Protein AF-H9MCK1-F1 (afdb_monomer_lite)

Organism: Pinu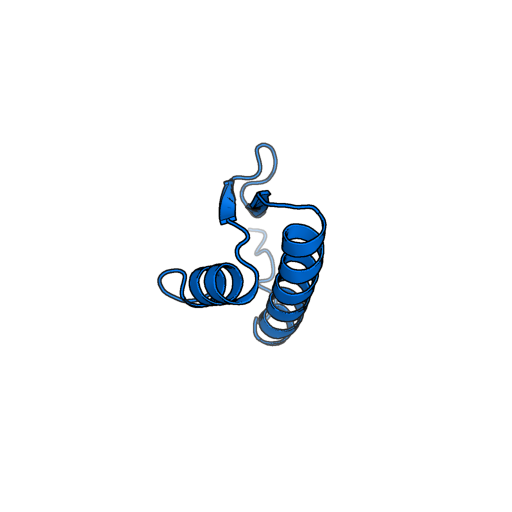s lambertiana (NCBI:txid3343)

Structure (mmCIF, N/CA/C/O backbone):
data_AF-H9MCK1-F1
#
_entry.id   AF-H9MCK1-F1
#
loop_
_atom_site.group_PDB
_atom_site.id
_atom_site.type_symbol
_atom_site.label_atom_id
_atom_site.label_alt_id
_atom_site.label_comp_id
_atom_site.label_asym_id
_atom_site.label_entity_id
_atom_site.label_seq_id
_atom_site.pdbx_PDB_ins_code
_atom_site.Cartn_x
_atom_site.Cartn_y
_atom_site.Cartn_z
_atom_site.occupancy
_atom_site.B_iso_or_equiv
_atom_site.auth_seq_id
_atom_site.auth_comp_id
_atom_site.auth_asym_id
_atom_site.auth_atom_id
_atom_site.pdbx_PDB_model_num
ATOM 1 N N . ILE A 1 1 ? 3.475 -7.991 -3.357 1.00 79.19 1 ILE A N 1
ATOM 2 C CA . ILE A 1 1 ? 2.114 -7.398 -3.507 1.00 79.19 1 ILE A CA 1
ATOM 3 C C . ILE A 1 1 ? 1.055 -8.388 -4.047 1.00 79.19 1 ILE A C 1
ATOM 5 O O . ILE A 1 1 ? -0.140 -8.139 -3.916 1.00 79.19 1 ILE A O 1
ATOM 9 N N . GLY A 1 2 ? 1.454 -9.564 -4.553 1.00 77.88 2 GLY A N 1
ATOM 10 C CA . GLY A 1 2 ? 0.523 -10.633 -4.942 1.00 77.88 2 GLY A CA 1
ATOM 11 C C . GLY A 1 2 ? 0.055 -10.532 -6.397 1.00 77.88 2 GLY A C 1
ATOM 12 O O . GLY A 1 2 ? 0.031 -9.449 -6.984 1.00 77.88 2 GLY A O 1
ATOM 13 N N . LYS A 1 3 ? -0.305 -11.676 -6.993 1.00 84.75 3 LYS A N 1
ATOM 14 C CA . LYS A 1 3 ? -0.790 -11.765 -8.381 1.00 84.75 3 LYS A CA 1
ATOM 15 C C . LYS A 1 3 ? -2.037 -10.889 -8.551 1.00 84.75 3 LYS A C 1
ATOM 17 O O . LYS A 1 3 ? -2.992 -11.036 -7.800 1.00 84.75 3 LYS A O 1
ATOM 22 N N . GLY A 1 4 ? -2.024 -9.953 -9.502 1.00 84.69 4 GLY A N 1
ATOM 23 C CA . GLY A 1 4 ? -3.153 -9.038 -9.738 1.00 84.69 4 GLY A CA 1
ATOM 24 C C . GLY A 1 4 ? -3.434 -8.035 -8.605 1.00 84.69 4 GLY A C 1
ATOM 25 O O . GLY A 1 4 ? -4.543 -7.501 -8.525 1.00 84.69 4 GLY A O 1
ATOM 26 N N . GLY A 1 5 ? -2.466 -7.800 -7.709 1.00 87.25 5 GLY A N 1
ATOM 27 C CA . GLY A 1 5 ? -2.607 -6.849 -6.601 1.00 87.25 5 GLY A CA 1
ATOM 28 C C . GLY A 1 5 ? -3.522 -7.330 -5.473 1.00 87.25 5 GLY A C 1
ATOM 29 O O . GLY A 1 5 ? -4.103 -6.516 -4.763 1.00 87.25 5 GLY A O 1
ATOM 30 N N . VAL A 1 6 ? -3.702 -8.644 -5.309 1.00 92.62 6 VAL A N 1
ATOM 31 C CA . VAL A 1 6 ? -4.573 -9.199 -4.257 1.00 92.62 6 VAL A CA 1
ATOM 32 C C . VAL A 1 6 ? -4.160 -8.758 -2.852 1.00 92.62 6 VAL A C 1
ATOM 34 O O . VAL A 1 6 ? -5.021 -8.348 -2.077 1.00 92.62 6 VAL A O 1
ATOM 37 N N . ASN A 1 7 ? -2.859 -8.733 -2.543 1.00 91.81 7 ASN A N 1
ATOM 38 C CA . ASN A 1 7 ? -2.416 -8.364 -1.198 1.00 91.81 7 ASN A CA 1
ATOM 39 C C . ASN A 1 7 ? -2.517 -6.853 -0.978 1.00 91.81 7 ASN A C 1
ATOM 41 O O . ASN A 1 7 ? -2.906 -6.439 0.108 1.00 91.81 7 ASN A O 1
ATOM 45 N N . SER A 1 8 ? -2.238 -6.018 -1.991 1.00 91.25 8 SER A N 1
ATOM 46 C CA . SER A 1 8 ? -2.473 -4.572 -1.847 1.00 91.25 8 SER A CA 1
ATOM 47 C C . SER A 1 8 ? -3.951 -4.273 -1.638 1.00 91.25 8 SER A C 1
ATOM 49 O O . SER A 1 8 ? -4.282 -3.524 -0.729 1.00 91.25 8 SER A O 1
ATOM 51 N N . LYS A 1 9 ? -4.854 -4.909 -2.397 1.00 94.00 9 LYS A N 1
ATOM 52 C CA . LYS A 1 9 ? -6.307 -4.754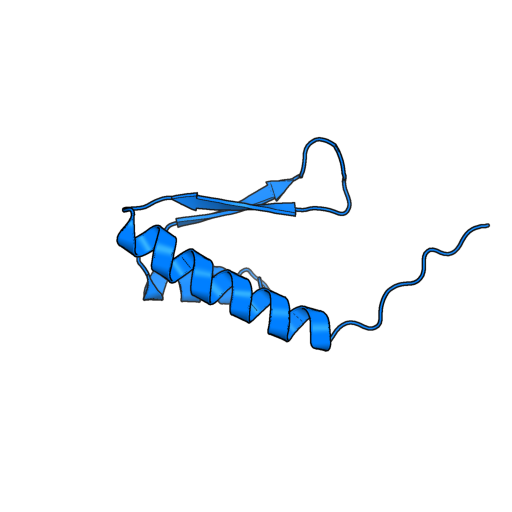 -2.209 1.00 94.00 9 LYS A CA 1
ATOM 53 C C . LYS A 1 9 ? -6.762 -5.161 -0.810 1.00 94.00 9 LYS A C 1
ATOM 55 O O . LYS A 1 9 ? -7.611 -4.483 -0.236 1.00 94.00 9 LYS A O 1
ATOM 60 N N . GLN A 1 10 ? -6.220 -6.251 -0.271 1.00 94.38 10 GLN A N 1
ATOM 61 C CA . GLN A 1 10 ? -6.530 -6.693 1.086 1.00 94.38 10 GLN A CA 1
ATOM 62 C C . GLN A 1 10 ? -6.060 -5.674 2.127 1.00 94.38 10 GLN A C 1
ATOM 64 O O . GLN A 1 10 ? -6.840 -5.321 3.006 1.00 94.38 10 GLN A O 1
ATOM 69 N N . ILE A 1 11 ? -4.832 -5.166 2.000 1.00 94.81 11 ILE A N 1
ATOM 70 C CA . ILE A 1 11 ? -4.293 -4.141 2.902 1.00 94.81 11 ILE A CA 1
ATOM 71 C C . ILE A 1 11 ? -5.158 -2.879 2.837 1.00 94.81 11 ILE A C 1
ATOM 73 O O . ILE A 1 11 ? -5.611 -2.416 3.877 1.00 94.81 11 ILE A O 1
ATOM 77 N N . CYS A 1 12 ? -5.492 -2.391 1.636 1.00 95.19 12 CYS A N 1
ATOM 78 C CA . CYS A 1 12 ? -6.363 -1.225 1.479 1.00 95.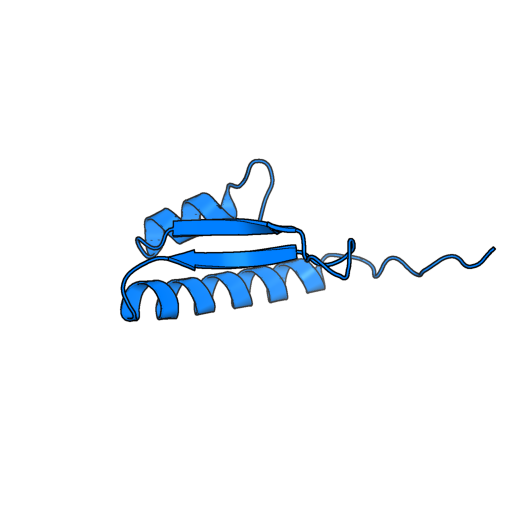19 12 CYS A CA 1
ATOM 79 C C . CYS A 1 12 ? -7.746 -1.432 2.118 1.00 95.19 12 CYS A C 1
ATOM 81 O O . CYS A 1 12 ? -8.284 -0.517 2.731 1.00 95.19 12 CYS A O 1
ATOM 83 N N . ARG A 1 13 ? -8.339 -2.629 1.991 1.00 96.12 13 ARG A N 1
ATOM 84 C CA . ARG A 1 13 ? -9.625 -2.952 2.637 1.00 96.12 13 ARG A CA 1
AT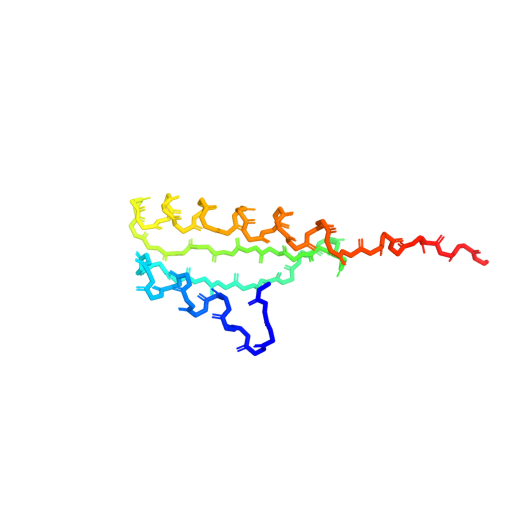OM 85 C C . ARG A 1 13 ? -9.527 -3.016 4.157 1.00 96.12 13 ARG A C 1
ATOM 87 O O . ARG A 1 13 ? -10.485 -2.636 4.817 1.00 96.12 13 ARG A O 1
ATOM 94 N N . ALA A 1 14 ? -8.423 -3.534 4.686 1.00 96.00 14 ALA A N 1
ATOM 95 C CA . ALA A 1 14 ? -8.234 -3.704 6.121 1.00 96.00 14 ALA A CA 1
ATOM 96 C C . ALA A 1 14 ? -7.971 -2.370 6.828 1.00 96.00 14 ALA A C 1
ATOM 98 O O . ALA A 1 14 ? -8.498 -2.149 7.910 1.00 96.00 14 ALA A O 1
ATOM 99 N N . THR A 1 15 ? -7.183 -1.485 6.214 1.00 97.12 15 THR A N 1
ATOM 100 C CA . THR A 1 15 ? -6.714 -0.251 6.866 1.00 97.12 15 THR A CA 1
ATOM 101 C C . THR A 1 15 ? -7.415 1.007 6.370 1.00 97.12 15 THR A C 1
ATOM 103 O O . THR A 1 15 ? -7.325 2.051 7.001 1.00 97.12 15 THR A O 1
ATOM 106 N N . GLY A 1 16 ? -8.080 0.957 5.216 1.00 96.50 16 GLY A N 1
ATOM 107 C CA . GLY A 1 16 ? -8.648 2.138 4.564 1.00 96.50 16 GLY A CA 1
ATOM 108 C C . GLY A 1 16 ? -7.613 3.064 3.911 1.00 96.50 16 GLY A C 1
ATOM 109 O O . GLY A 1 16 ? -8.006 4.055 3.298 1.00 96.50 16 GLY A O 1
ATOM 110 N N . ALA A 1 17 ? -6.316 2.746 3.992 1.00 97.88 17 ALA A N 1
ATOM 111 C CA . ALA A 1 17 ? -5.274 3.470 3.270 1.00 97.88 17 ALA A CA 1
ATOM 112 C C . ALA A 1 17 ? -5.281 3.103 1.777 1.00 97.88 17 ALA A C 1
ATOM 114 O O . ALA A 1 17 ? -5.577 1.968 1.395 1.00 97.88 17 ALA A O 1
ATOM 115 N N . LYS A 1 18 ? -4.890 4.042 0.917 1.00 96.12 18 LYS A N 1
ATOM 116 C CA . LYS A 1 18 ? -4.557 3.753 -0.482 1.00 96.12 18 LYS A CA 1
ATOM 117 C C . LYS A 1 18 ? -3.106 3.303 -0.568 1.00 96.12 18 LYS A C 1
ATOM 119 O O . LYS A 1 18 ? -2.243 3.886 0.078 1.00 96.12 18 LYS A O 1
ATOM 124 N N . LEU A 1 19 ? -2.847 2.299 -1.401 1.00 94.62 19 LEU A N 1
ATOM 125 C CA . LEU A 1 19 ? -1.514 1.762 -1.656 1.00 94.62 19 LEU A CA 1
ATOM 126 C C . LEU A 1 19 ? -1.227 1.805 -3.156 1.00 94.62 19 LEU A C 1
ATOM 128 O O . LEU A 1 19 ? -1.973 1.217 -3.944 1.00 94.62 19 LEU A O 1
ATOM 132 N N . ALA A 1 20 ? -0.131 2.454 -3.539 1.00 92.56 20 ALA A N 1
ATOM 133 C CA . ALA A 1 20 ? 0.378 2.472 -4.906 1.00 92.56 20 ALA A CA 1
ATOM 134 C C . ALA A 1 20 ? 1.814 1.938 -4.963 1.00 92.56 20 ALA A C 1
ATOM 136 O O . ALA A 1 20 ? 2.584 2.078 -4.016 1.00 92.56 20 ALA A O 1
ATOM 137 N N . ILE A 1 21 ? 2.166 1.310 -6.084 1.00 90.31 21 ILE A N 1
ATOM 138 C CA . ILE A 1 21 ? 3.541 0.902 -6.375 1.00 90.31 21 ILE A CA 1
ATOM 139 C C . ILE A 1 21 ? 4.041 1.808 -7.488 1.00 90.31 21 ILE A C 1
ATOM 141 O O . ILE A 1 21 ? 3.412 1.864 -8.546 1.00 90.31 21 ILE A O 1
ATOM 145 N N . ARG A 1 22 ? 5.166 2.479 -7.267 1.00 91.25 22 ARG A N 1
ATOM 146 C CA . ARG A 1 22 ? 5.832 3.302 -8.276 1.00 91.25 22 ARG A CA 1
ATOM 147 C C . ARG A 1 22 ? 7.221 2.777 -8.585 1.00 91.25 22 ARG A C 1
ATOM 149 O O . ARG A 1 22 ? 7.830 2.068 -7.783 1.00 91.25 22 ARG A O 1
ATOM 156 N N . ASP A 1 23 ? 7.704 3.124 -9.766 1.00 91.38 23 ASP A N 1
ATOM 157 C CA . ASP A 1 23 ? 9.101 2.932 -10.126 1.00 91.38 23 ASP A CA 1
ATOM 158 C C . ASP A 1 23 ? 9.998 3.781 -9.230 1.00 91.38 23 ASP A C 1
ATOM 160 O O . ASP A 1 23 ? 9.630 4.891 -8.835 1.00 91.38 23 ASP A O 1
ATOM 164 N N . HIS A 1 24 ? 11.162 3.243 -8.878 1.00 91.94 24 HIS A N 1
ATOM 165 C CA . HIS A 1 24 ? 12.186 4.050 -8.244 1.00 91.94 24 HIS A CA 1
ATOM 166 C C . HIS A 1 24 ? 12.978 4.790 -9.329 1.00 91.94 24 HIS A C 1
ATOM 168 O O . HIS A 1 24 ? 13.431 4.184 -10.296 1.00 91.94 24 HIS A O 1
ATOM 174 N N . GLU A 1 25 ? 13.126 6.108 -9.179 1.00 87.81 25 GLU A N 1
ATOM 175 C CA . GLU A 1 25 ? 13.674 6.978 -10.231 1.00 87.81 25 GLU A CA 1
ATOM 176 C C . GLU A 1 25 ? 15.143 6.685 -10.574 1.00 87.81 25 GLU A C 1
ATOM 178 O O . GLU A 1 25 ? 15.584 6.986 -11.679 1.00 87.81 25 GLU A O 1
ATOM 183 N N . SER A 1 26 ? 15.904 6.095 -9.645 1.00 88.44 26 SER A N 1
ATOM 184 C CA . SER A 1 26 ? 17.342 5.840 -9.818 1.00 88.44 26 SER A CA 1
ATOM 185 C C . SER A 1 26 ? 17.715 4.361 -9.928 1.00 88.44 26 SER A C 1
ATOM 187 O O . SER A 1 26 ? 18.750 4.052 -10.512 1.00 88.44 26 SER A O 1
ATOM 189 N N . ASP A 1 27 ? 16.897 3.441 -9.405 1.00 89.06 27 ASP A N 1
ATOM 190 C CA . ASP A 1 27 ? 17.174 2.000 -9.464 1.00 89.06 27 ASP A CA 1
ATOM 191 C C . ASP A 1 27 ? 15.963 1.235 -9.998 1.00 89.06 27 ASP A C 1
ATOM 193 O O . ASP A 1 27 ? 14.933 1.106 -9.342 1.00 89.06 27 ASP A O 1
ATOM 197 N N . THR A 1 28 ? 16.112 0.668 -11.192 1.00 87.69 28 THR A N 1
ATOM 198 C CA . THR A 1 28 ? 15.055 -0.096 -11.869 1.00 87.69 28 THR A CA 1
ATOM 199 C C . THR A 1 28 ? 14.726 -1.426 -11.184 1.00 87.69 28 THR A C 1
ATOM 201 O O . THR A 1 28 ? 13.663 -2.000 -11.437 1.00 87.69 28 THR A O 1
ATOM 204 N N . ASN A 1 29 ? 15.599 -1.914 -10.297 1.00 88.25 29 ASN A N 1
ATOM 205 C CA . ASN A 1 29 ? 15.353 -3.113 -9.495 1.00 88.25 29 ASN A CA 1
ATOM 206 C C . ASN A 1 29 ? 14.522 -2.817 -8.244 1.00 88.25 29 ASN A C 1
ATOM 208 O O . ASN A 1 29 ? 14.018 -3.746 -7.609 1.00 88.25 29 ASN A O 1
ATOM 212 N N . LEU A 1 30 ? 14.366 -1.541 -7.889 1.00 87.38 30 LEU A N 1
ATOM 213 C CA . LEU A 1 30 ? 13.602 -1.111 -6.732 1.00 87.38 30 LEU A CA 1
ATOM 214 C C . LEU A 1 30 ? 12.246 -0.547 -7.152 1.00 87.38 30 LEU A C 1
ATOM 216 O O . LEU A 1 30 ? 12.055 0.042 -8.217 1.00 87.38 30 LEU A O 1
ATOM 220 N N . LYS A 1 31 ? 11.267 -0.753 -6.275 1.00 89.56 31 LYS A N 1
ATOM 221 C CA . LYS A 1 31 ? 9.925 -0.193 -6.399 1.00 89.56 31 LYS A CA 1
ATOM 222 C C . LYS A 1 31 ? 9.595 0.541 -5.113 1.00 89.56 31 LYS A C 1
ATOM 224 O O . LYS A 1 31 ? 9.810 0.011 -4.023 1.00 89.56 31 LYS A O 1
ATOM 229 N N . ASN A 1 32 ? 9.016 1.721 -5.254 1.00 90.50 32 ASN A N 1
ATOM 230 C CA . ASN A 1 32 ? 8.516 2.508 -4.143 1.00 90.50 32 ASN A CA 1
ATOM 231 C C . ASN A 1 32 ? 7.086 2.084 -3.815 1.00 90.50 32 ASN A C 1
ATOM 233 O O . ASN A 1 32 ? 6.264 1.898 -4.714 1.00 90.50 32 ASN A O 1
ATOM 237 N N . ILE A 1 33 ? 6.783 1.942 -2.527 1.00 91.31 33 ILE A N 1
ATOM 238 C CA . ILE A 1 33 ? 5.411 1.770 -2.046 1.00 91.31 33 ILE A CA 1
ATOM 239 C C . ILE A 1 33 ? 4.970 3.103 -1.459 1.00 91.31 33 ILE A C 1
ATOM 241 O O . ILE A 1 33 ? 5.581 3.599 -0.516 1.00 91.31 33 ILE A O 1
ATOM 245 N N . GLU A 1 34 ? 3.900 3.658 -2.008 1.00 94.12 34 GLU A N 1
ATOM 246 C CA . GLU A 1 34 ? 3.267 4.866 -1.496 1.00 94.12 34 GLU A CA 1
ATOM 247 C C . GLU A 1 34 ? 1.992 4.503 -0.744 1.00 94.12 34 GLU A C 1
ATOM 249 O O . GLU A 1 34 ? 1.184 3.703 -1.227 1.00 94.12 34 GLU A O 1
ATOM 254 N N . LEU A 1 35 ? 1.820 5.108 0.430 1.00 95.88 35 LEU A N 1
ATOM 25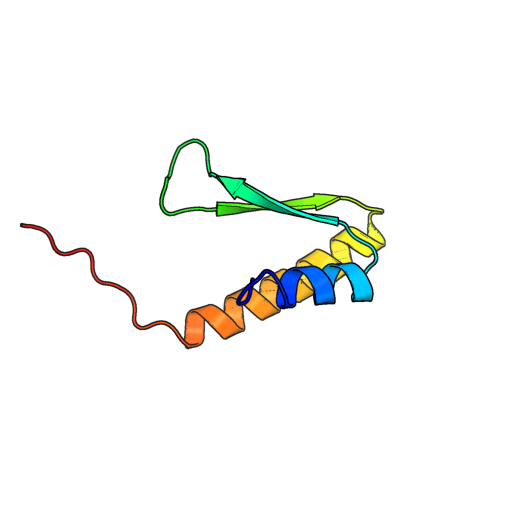5 C CA . LEU A 1 35 ? 0.642 4.966 1.274 1.00 95.88 35 LEU A CA 1
ATOM 256 C C . LEU A 1 35 ? 0.012 6.342 1.496 1.00 95.88 35 LEU A C 1
ATOM 258 O O . LEU A 1 35 ? 0.697 7.278 1.900 1.00 95.88 35 LEU A O 1
ATOM 262 N N . GLU A 1 36 ? -1.291 6.453 1.255 1.00 97.38 36 GLU A N 1
ATOM 263 C CA . GLU A 1 36 ? -2.070 7.682 1.449 1.00 97.38 36 GLU A CA 1
ATOM 264 C C . GLU A 1 36 ? -3.286 7.388 2.336 1.00 97.38 36 GLU A C 1
ATOM 266 O O . GLU A 1 36 ? -3.990 6.398 2.131 1.00 97.38 36 GLU A O 1
ATOM 271 N N . GLY A 1 37 ? -3.543 8.245 3.323 1.00 96.31 37 GLY A N 1
ATOM 272 C CA . GLY A 1 37 ? -4.637 8.102 4.283 1.00 96.31 37 GLY A CA 1
ATOM 273 C C . GLY A 1 37 ? -4.411 8.971 5.520 1.00 96.31 37 GLY A C 1
ATOM 274 O O . GLY A 1 37 ? -3.546 9.848 5.519 1.00 96.31 37 GLY A O 1
ATOM 275 N N . SER A 1 38 ? -5.171 8.725 6.587 1.00 98.25 38 SER A N 1
ATOM 276 C CA . SER A 1 38 ? -4.880 9.315 7.898 1.00 98.25 38 SER A CA 1
ATOM 277 C C . SER A 1 38 ? -3.616 8.703 8.515 1.00 98.25 38 SER A C 1
ATOM 279 O O . SER A 1 38 ? -3.159 7.634 8.106 1.00 98.25 38 SER A O 1
ATOM 281 N N . PHE A 1 39 ? -3.059 9.356 9.537 1.00 97.31 39 PHE A N 1
ATOM 282 C CA . PHE A 1 39 ? -1.874 8.854 10.237 1.00 97.31 39 PHE A CA 1
ATOM 283 C C . PHE A 1 39 ? -2.059 7.436 10.791 1.00 97.31 39 PHE A C 1
ATOM 285 O O . PHE A 1 39 ? -1.164 6.607 10.628 1.00 97.31 39 PHE A O 1
ATOM 292 N N . ASP A 1 40 ? -3.215 7.132 11.388 1.00 97.69 40 ASP A N 1
ATOM 293 C CA . ASP A 1 40 ? -3.509 5.791 11.903 1.00 97.69 40 ASP A CA 1
ATOM 294 C C . ASP A 1 40 ? -3.593 4.756 10.775 1.00 97.69 40 ASP A C 1
ATOM 296 O O . ASP A 1 40 ? -2.946 3.711 10.845 1.00 97.69 40 ASP A O 1
ATOM 300 N N . GLN A 1 41 ? -4.282 5.085 9.678 1.00 97.88 41 GLN A N 1
ATOM 301 C CA . GLN A 1 41 ? -4.400 4.195 8.519 1.00 97.88 41 GLN A CA 1
ATOM 302 C C . GLN A 1 41 ? -3.036 3.904 7.885 1.00 97.88 41 GLN A C 1
ATOM 304 O O . GLN A 1 41 ? -2.739 2.761 7.535 1.00 97.88 41 GLN A O 1
ATOM 309 N N . ILE A 1 42 ? -2.183 4.928 7.755 1.00 97.50 42 ILE A N 1
ATOM 310 C CA . ILE A 1 42 ? -0.817 4.789 7.235 1.00 97.50 42 ILE A CA 1
ATOM 311 C C . ILE A 1 42 ? 0.025 3.932 8.182 1.00 97.50 42 ILE A C 1
ATOM 313 O O . ILE A 1 42 ? 0.760 3.062 7.711 1.00 97.50 42 ILE A O 1
ATOM 317 N N . LYS A 1 43 ? -0.079 4.139 9.499 1.00 97.19 43 LYS A N 1
ATOM 318 C CA . LYS A 1 43 ? 0.650 3.358 10.508 1.00 97.19 43 LYS A CA 1
ATOM 319 C C . LYS A 1 43 ? 0.289 1.875 10.427 1.00 97.19 43 LYS A C 1
ATOM 321 O O . LYS A 1 43 ? 1.190 1.039 10.347 1.00 97.19 43 LYS A O 1
ATOM 326 N N . GLU A 1 44 ? -1.000 1.551 10.392 1.00 97.62 44 GLU A N 1
ATOM 327 C CA . GLU A 1 44 ? -1.467 0.167 10.267 1.00 97.62 44 GLU A CA 1
ATOM 328 C C . GLU A 1 44 ? -1.084 -0.445 8.913 1.00 97.62 44 GLU A C 1
ATOM 330 O O . GLU A 1 44 ? -0.539 -1.549 8.860 1.00 97.62 44 GLU A O 1
ATOM 335 N N . ALA A 1 45 ? -1.274 0.285 7.809 1.00 97.00 45 ALA A N 1
ATOM 336 C CA . ALA A 1 45 ? -0.907 -0.193 6.475 1.00 97.00 45 ALA A CA 1
ATOM 337 C C . ALA A 1 45 ? 0.597 -0.460 6.355 1.00 97.00 45 ALA A C 1
ATOM 339 O O . ALA A 1 45 ? 1.000 -1.475 5.788 1.00 97.00 45 ALA A O 1
ATOM 340 N N . SER A 1 46 ? 1.428 0.411 6.932 1.00 95.69 46 SER A N 1
ATOM 341 C CA . SER A 1 46 ? 2.887 0.264 6.936 1.00 95.69 46 SER A CA 1
ATOM 342 C C . SER A 1 46 ? 3.328 -1.009 7.656 1.00 95.69 46 SER A C 1
ATOM 344 O O . SER A 1 46 ? 4.239 -1.689 7.180 1.00 95.69 46 SER A O 1
ATOM 346 N N . ALA A 1 47 ? 2.679 -1.357 8.771 1.00 96.38 47 ALA A N 1
ATOM 347 C CA . ALA A 1 47 ? 2.946 -2.604 9.483 1.00 96.38 47 ALA A CA 1
ATOM 348 C C . ALA A 1 47 ? 2.608 -3.829 8.617 1.00 96.38 47 ALA A C 1
ATOM 350 O O . ALA A 1 47 ? 3.471 -4.676 8.398 1.00 96.38 47 ALA A O 1
ATOM 351 N N . LEU A 1 48 ? 1.404 -3.882 8.034 1.00 94.88 48 LEU A N 1
ATOM 352 C CA . LEU A 1 48 ? 0.983 -5.012 7.190 1.00 94.88 48 LEU A CA 1
ATOM 353 C C . LEU A 1 48 ? 1.853 -5.183 5.936 1.00 94.88 48 LEU A C 1
ATOM 355 O O . LEU A 1 48 ? 2.152 -6.307 5.529 1.00 94.88 48 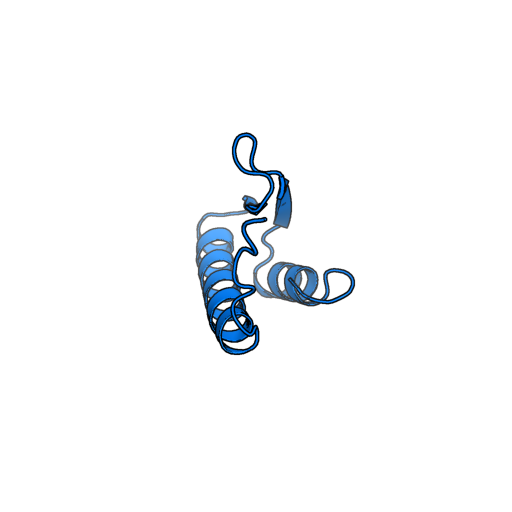LEU A O 1
ATOM 359 N N . VAL A 1 49 ? 2.273 -4.077 5.314 1.00 93.44 49 VAL A N 1
ATOM 360 C CA . VAL A 1 49 ? 3.173 -4.109 4.152 1.00 93.44 49 VAL A CA 1
ATOM 361 C C . VAL A 1 49 ? 4.542 -4.673 4.531 1.00 93.44 49 VAL A C 1
ATOM 363 O O . VAL A 1 49 ? 5.080 -5.487 3.779 1.00 93.44 49 VAL A O 1
ATOM 366 N N . ARG A 1 50 ? 5.106 -4.277 5.680 1.00 92.88 50 ARG A N 1
ATOM 367 C CA . ARG A 1 50 ? 6.401 -4.794 6.156 1.00 92.88 50 ARG A CA 1
ATOM 368 C C . ARG A 1 50 ? 6.351 -6.297 6.402 1.00 92.88 50 ARG A C 1
ATOM 370 O O . ARG A 1 50 ? 7.201 -7.006 5.865 1.00 92.88 50 ARG A O 1
ATOM 377 N N . GLU A 1 51 ? 5.322 -6.775 7.098 1.00 92.12 51 GLU A N 1
ATOM 378 C CA . GLU A 1 51 ? 5.114 -8.211 7.330 1.00 92.12 51 GLU A CA 1
ATOM 379 C C . GLU A 1 51 ? 5.018 -8.975 6.007 1.00 92.12 51 GLU A C 1
ATOM 381 O O . GLU A 1 51 ? 5.694 -9.984 5.799 1.00 92.12 51 GLU A O 1
ATOM 386 N N . LEU A 1 52 ? 4.251 -8.447 5.048 1.00 89.69 52 LEU A N 1
ATOM 387 C CA . LEU A 1 52 ? 4.135 -9.067 3.734 1.00 89.69 52 LEU A CA 1
ATOM 388 C C . LEU A 1 52 ? 5.495 -9.174 3.032 1.00 89.69 52 LEU A C 1
ATOM 390 O O . LEU A 1 52 ? 5.800 -10.216 2.451 1.00 89.69 52 LEU A O 1
ATOM 394 N N . ILE A 1 53 ? 6.311 -8.118 3.058 1.00 87.81 53 ILE A N 1
ATOM 395 C CA . ILE A 1 53 ? 7.641 -8.125 2.433 1.00 87.81 53 ILE A CA 1
ATOM 396 C C . ILE A 1 53 ? 8.536 -9.172 3.099 1.00 87.81 53 ILE A C 1
ATOM 398 O O . ILE A 1 53 ? 9.152 -9.956 2.379 1.00 87.81 53 ILE A O 1
ATOM 402 N N . MET A 1 54 ? 8.555 -9.239 4.433 1.00 86.81 54 MET A N 1
ATOM 403 C CA . MET A 1 54 ? 9.352 -10.215 5.189 1.00 86.81 54 MET A CA 1
ATOM 404 C C . MET A 1 54 ? 8.959 -11.663 4.871 1.00 86.81 54 MET A C 1
ATOM 406 O O . MET A 1 54 ? 9.822 -12.516 4.672 1.00 86.81 54 MET A O 1
ATOM 410 N N . HIS A 1 55 ? 7.663 -11.946 4.747 1.00 83.75 55 HIS A N 1
ATOM 411 C CA . HIS A 1 55 ? 7.184 -13.282 4.380 1.00 83.75 55 HIS A CA 1
ATOM 412 C C . HIS A 1 55 ? 7.511 -13.633 2.920 1.00 83.75 55 HIS A C 1
ATOM 414 O O . HIS A 1 55 ? 7.780 -14.789 2.589 1.00 83.75 55 HIS A O 1
ATOM 420 N N . THR A 1 56 ? 7.508 -12.640 2.024 1.00 75.81 56 THR A N 1
ATOM 421 C CA . THR A 1 56 ? 7.788 -12.872 0.599 1.00 75.81 56 THR A CA 1
ATOM 422 C C . THR A 1 56 ? 9.287 -13.045 0.335 1.00 75.81 56 THR A C 1
ATOM 424 O O . THR A 1 56 ? 9.661 -13.885 -0.483 1.00 75.81 56 THR A O 1
ATOM 427 N N . SER A 1 57 ? 10.157 -12.298 1.027 1.00 64.19 57 SER A N 1
ATOM 428 C CA . SER A 1 57 ? 11.617 -12.409 0.883 1.00 64.19 57 SER A CA 1
ATOM 429 C C . SER A 1 57 ? 12.149 -13.765 1.346 1.00 64.19 57 SER A C 1
ATOM 431 O O . SER A 1 57 ? 13.071 -14.288 0.728 1.00 64.19 57 SER A O 1
ATOM 433 N N . ALA A 1 58 ? 11.511 -14.392 2.338 1.00 59.53 58 ALA A N 1
ATOM 434 C CA . ALA A 1 58 ? 11.831 -15.755 2.764 1.00 59.53 58 ALA A CA 1
ATOM 435 C C . ALA A 1 58 ? 11.555 -16.830 1.688 1.00 59.53 58 ALA A C 1
ATOM 437 O O . ALA A 1 58 ? 12.052 -17.947 1.802 1.00 59.53 58 ALA A O 1
ATOM 438 N N . THR A 1 59 ? 10.781 -16.510 0.642 1.00 52.53 59 THR A N 1
ATOM 439 C CA . THR A 1 59 ? 10.323 -17.484 -0.369 1.00 52.53 59 THR A CA 1
ATOM 440 C C . THR A 1 59 ? 11.020 -17.332 -1.733 1.00 52.53 59 THR A C 1
ATOM 442 O O . THR A 1 59 ? 10.777 -18.126 -2.640 1.00 52.53 59 THR A O 1
ATOM 445 N N . LEU A 1 60 ? 11.903 -16.342 -1.921 1.00 51.03 60 LEU A N 1
ATOM 446 C CA . LEU A 1 60 ? 12.636 -16.158 -3.181 1.00 51.03 60 LEU A CA 1
ATOM 447 C C . LEU A 1 60 ? 14.085 -16.656 -3.044 1.00 51.03 60 LEU A C 1
ATOM 449 O O . LEU A 1 60 ? 14.821 -16.109 -2.222 1.00 51.03 60 LEU A O 1
ATOM 453 N N . PRO A 1 61 ? 14.554 -17.631 -3.854 1.00 44.31 61 PRO A N 1
ATOM 454 C CA . PRO A 1 61 ? 15.986 -17.869 -3.973 1.00 44.31 61 PRO A CA 1
ATOM 455 C C . PRO A 1 61 ? 16.614 -16.603 -4.561 1.00 44.31 61 PRO A C 1
ATOM 457 O O . PRO A 1 61 ? 16.195 -16.128 -5.620 1.00 44.31 61 PRO A O 1
ATOM 460 N N . ALA A 1 62 ? 17.574 -16.024 -3.840 1.00 51.50 62 ALA A N 1
ATOM 461 C CA . ALA A 1 62 ? 18.296 -14.832 -4.256 1.00 51.50 62 ALA A CA 1
ATOM 462 C C . ALA A 1 62 ? 18.819 -15.021 -5.688 1.00 51.50 62 ALA A C 1
ATOM 464 O O . ALA A 1 62 ? 19.681 -15.864 -5.940 1.00 51.50 62 ALA A O 1
ATOM 465 N N . LYS A 1 63 ? 18.271 -14.263 -6.643 1.00 45.72 63 LYS A N 1
ATOM 466 C CA . LYS A 1 63 ? 18.756 -14.257 -8.022 1.00 45.72 63 LYS A CA 1
ATOM 467 C C . LYS A 1 63 ? 20.154 -13.639 -8.004 1.00 45.72 63 LYS A C 1
ATOM 469 O O . LYS A 1 63 ? 20.288 -12.424 -7.898 1.00 45.72 63 LYS A O 1
ATOM 474 N N . GLN A 1 64 ? 21.177 -14.492 -8.043 1.00 41.94 64 GLN A N 1
ATOM 475 C CA . GLN A 1 64 ? 22.569 -14.073 -8.176 1.00 41.94 64 GLN A CA 1
ATOM 476 C C . GLN A 1 64 ? 22.731 -13.248 -9.463 1.00 41.94 64 GLN A C 1
ATOM 478 O O . GLN A 1 64 ? 22.217 -13.660 -10.509 1.00 41.94 64 GLN A O 1
ATOM 483 N N . PRO A 1 65 ? 23.429 -12.100 -9.425 1.00 52.06 65 PRO A N 1
ATOM 484 C CA . PRO A 1 65 ? 23.783 -11.387 -10.638 1.00 52.06 65 PRO A CA 1
ATOM 485 C C . PRO A 1 65 ? 24.842 -12.203 -11.386 1.00 52.06 65 PRO A C 1
ATOM 487 O O . PRO A 1 65 ? 25.965 -12.383 -10.918 1.00 52.06 65 PRO A O 1
ATOM 490 N N . SER A 1 66 ? 24.460 -12.733 -12.544 1.00 52.09 66 SER A N 1
ATOM 491 C CA . SER A 1 66 ? 25.377 -13.318 -13.516 1.00 52.09 66 SER A CA 1
ATOM 492 C C . SER A 1 66 ? 26.167 -12.190 -14.179 1.00 52.09 66 SER A C 1
ATOM 494 O O . SER A 1 66 ? 25.621 -11.463 -15.008 1.00 52.09 66 SER A O 1
ATOM 496 N N . PHE A 1 67 ? 27.433 -12.035 -13.798 1.00 52.97 67 PHE A N 1
ATOM 497 C CA . PHE A 1 67 ? 28.407 -11.283 -14.586 1.00 52.97 67 PHE A CA 1
ATOM 498 C C . PHE A 1 67 ? 28.837 -12.155 -15.780 1.00 52.97 67 PHE A C 1
ATOM 500 O O . PHE A 1 67 ? 29.148 -13.334 -15.600 1.00 52.97 67 PHE A O 1
ATOM 507 N N . THR A 1 68 ? 28.809 -11.606 -16.994 1.00 61.88 68 THR A N 1
ATOM 508 C CA . THR A 1 68 ? 29.431 -12.165 -18.209 1.00 61.88 68 THR A CA 1
ATOM 509 C C . THR A 1 68 ? 30.269 -11.075 -18.844 1.00 61.88 68 THR A C 1
ATOM 511 O O . THR A 1 68 ? 29.793 -9.917 -18.834 1.00 61.88 68 THR A O 1
#

Foldseek 3Di:
DDDPCPLQVVLCVVLVWHWDWAADPPDNVDIDIDIDDDPRSSVSSVVSVVVVVVVVVVVDDPPDDDDD

InterPro domains:
  IPR004088 K Homology domain, type 1 [PF00013] (1-51)
  IPR036612 K Homology domain, type 1 superfamily [G3DSA:3.30.1370.10] (1-55)
  IPR036612 K Homology domain, type 1 superfamily [SSF54791] (1-55)

Radius of gyration: 13.96 Å; chains: 1; bounding box: 39×27×30 Å

Sequence (68 aa):
IGKGGVNSKQICRATGAKLAIRDHESDTNLKNIELEGSFDQIKEASALVRELIMHTSATLPAKQPSFT

Secondary structure (DSSP, 8-state):
--GGGHHHHHHHHHH--EEEEEE-SS-TT-EEEEEES-HHHHHHHHHHHHHHHHHHHTTS--------

pLDDT: mean 85.04, std 16.02, range [41.94, 98.25]